Protein AF-A0A8T3CJZ9-F1 (afdb_monomer_lite)

Sequence (155 aa):
MNNESKTMTFCVIVLYAIVSQFGWTEETVVAAAGSTTKVFESVSKPNITAECLRDNITLSCSSSQGSEVTYSWETLPPCGNDSCVHLGQMMEIHPLPPSEPTSYVCAAQNPVSRATSDPVILGVCSILQTPGRGQVPIVCPVTATLCLIGIIIIL

Structure (mmCIF, N/CA/C/O backbone):
data_AF-A0A8T3CJZ9-F1
#
_entry.id   AF-A0A8T3CJZ9-F1
#
loop_
_atom_site.group_PDB
_atom_site.id
_atom_site.type_symbol
_atom_site.label_atom_id
_atom_site.label_alt_id
_atom_site.label_comp_id
_atom_site.label_asym_id
_atom_site.label_entity_id
_atom_site.label_seq_id
_atom_site.pdbx_PDB_ins_code
_atom_site.Cartn_x
_atom_site.Cartn_y
_atom_site.Cartn_z
_atom_site.occupancy
_atom_site.B_iso_or_equiv
_atom_site.auth_seq_id
_atom_site.auth_comp_id
_atom_site.auth_asym_id
_atom_site.auth_atom_id
_atom_site.pdbx_PDB_model_num
ATOM 1 N N . MET A 1 1 ? 7.911 -14.991 55.403 1.00 51.88 1 MET A N 1
ATOM 2 C CA . MET A 1 1 ? 6.968 -14.294 54.496 1.00 51.88 1 MET A CA 1
ATOM 3 C C . MET A 1 1 ? 7.607 -12.984 54.058 1.00 51.88 1 MET A C 1
ATOM 5 O O . MET A 1 1 ? 7.861 -12.130 54.899 1.00 51.88 1 MET A O 1
ATOM 9 N N . ASN A 1 2 ? 7.979 -12.926 52.777 1.00 51.97 2 ASN A N 1
ATOM 10 C CA . ASN A 1 2 ? 8.799 -11.898 52.124 1.00 51.97 2 ASN A CA 1
ATOM 11 C C . ASN A 1 2 ? 8.112 -10.513 52.130 1.00 51.97 2 ASN A C 1
ATOM 13 O O . ASN A 1 2 ? 6.883 -10.433 52.088 1.00 51.97 2 ASN A O 1
ATOM 17 N N . ASN A 1 3 ? 8.903 -9.439 52.173 1.00 57.31 3 ASN A N 1
ATOM 18 C CA . ASN A 1 3 ? 8.450 -8.046 52.137 1.00 57.31 3 ASN A CA 1
ATOM 19 C C . ASN A 1 3 ? 7.556 -7.767 50.910 1.00 57.31 3 ASN A C 1
ATOM 21 O O . ASN A 1 3 ? 6.551 -7.077 51.023 1.00 57.31 3 ASN A O 1
ATOM 25 N N . GLU A 1 4 ? 7.833 -8.416 49.776 1.00 65.88 4 GLU A N 1
ATOM 26 C CA . GLU A 1 4 ? 7.038 -8.300 48.542 1.00 65.88 4 GLU A CA 1
ATOM 27 C C . GLU A 1 4 ? 5.608 -8.851 48.681 1.00 65.88 4 GLU A C 1
ATOM 29 O O . GLU A 1 4 ? 4.655 -8.273 48.159 1.00 65.88 4 GLU A O 1
ATOM 34 N N . SER A 1 5 ? 5.428 -9.930 49.453 1.00 65.88 5 SER A N 1
ATOM 35 C CA . SER A 1 5 ? 4.107 -10.521 49.721 1.00 65.88 5 SER A CA 1
ATOM 36 C C . SER A 1 5 ? 3.257 -9.621 50.623 1.00 65.88 5 SER A C 1
ATOM 38 O O . SER A 1 5 ? 2.042 -9.518 50.434 1.00 65.88 5 SER A O 1
ATOM 40 N N . LYS A 1 6 ? 3.894 -8.912 51.566 1.00 69.69 6 LYS A N 1
ATOM 41 C CA . LYS A 1 6 ? 3.216 -7.909 52.396 1.00 69.69 6 LYS A CA 1
ATOM 42 C C . LYS A 1 6 ? 2.783 -6.713 51.546 1.00 69.69 6 LYS A C 1
ATOM 44 O O . LYS A 1 6 ? 1.621 -6.328 51.619 1.00 69.69 6 LYS A O 1
ATOM 49 N N . THR A 1 7 ? 3.659 -6.197 50.685 1.00 70.88 7 THR A N 1
ATOM 50 C CA . THR A 1 7 ? 3.359 -5.058 49.799 1.00 70.88 7 THR A CA 1
ATOM 51 C C . THR A 1 7 ? 2.208 -5.346 48.832 1.00 70.88 7 THR A C 1
ATOM 53 O O . THR A 1 7 ? 1.299 -4.529 48.704 1.00 70.88 7 THR A O 1
ATOM 56 N N . MET A 1 8 ? 2.188 -6.529 48.209 1.00 72.69 8 MET A N 1
ATOM 57 C CA . MET A 1 8 ? 1.092 -6.952 47.324 1.00 72.69 8 MET A CA 1
ATOM 58 C C . MET A 1 8 ? -0.253 -7.018 48.060 1.00 72.69 8 MET A C 1
ATOM 60 O O . MET A 1 8 ? -1.261 -6.523 47.561 1.00 72.69 8 MET A O 1
ATOM 64 N N . THR A 1 9 ? -0.262 -7.563 49.279 1.00 80.56 9 THR A N 1
ATOM 65 C CA . THR A 1 9 ? -1.483 -7.684 50.093 1.00 80.56 9 THR A CA 1
ATOM 66 C C . THR A 1 9 ? -2.027 -6.313 50.503 1.00 80.56 9 THR A C 1
ATOM 68 O O . THR A 1 9 ? -3.227 -6.067 50.396 1.00 80.56 9 THR A O 1
ATOM 71 N N . PHE A 1 10 ? -1.150 -5.392 50.918 1.00 78.69 10 PHE A N 1
ATOM 72 C CA . PHE A 1 10 ? -1.537 -4.018 51.247 1.00 78.69 10 PHE A CA 1
ATOM 73 C C . PHE A 1 10 ? -2.155 -3.289 50.048 1.00 78.69 10 PHE A C 1
ATOM 75 O O . PHE A 1 10 ? -3.173 -2.619 50.203 1.00 78.69 10 PHE A O 1
ATOM 82 N N . CYS A 1 11 ? -1.585 -3.453 48.853 1.00 78.94 11 CYS A N 1
ATOM 83 C CA . CYS A 1 11 ? -2.078 -2.805 47.638 1.00 78.94 11 CYS A CA 1
ATOM 84 C C . CYS A 1 11 ? -3.506 -3.257 47.285 1.00 78.94 11 CYS A C 1
ATOM 86 O O . CYS A 1 11 ? -4.376 -2.430 47.020 1.00 78.94 11 CYS A O 1
ATOM 88 N N . VAL A 1 12 ? -3.778 -4.563 47.372 1.00 81.94 12 VAL A N 1
ATOM 89 C CA . VAL A 1 12 ? -5.111 -5.132 47.103 1.00 81.94 12 VAL A CA 1
ATOM 90 C C . VAL A 1 12 ? -6.154 -4.622 48.100 1.00 81.94 12 VAL A C 1
ATOM 92 O O . VAL A 1 12 ? -7.254 -4.252 47.695 1.00 81.94 12 VAL A O 1
ATOM 95 N N . IL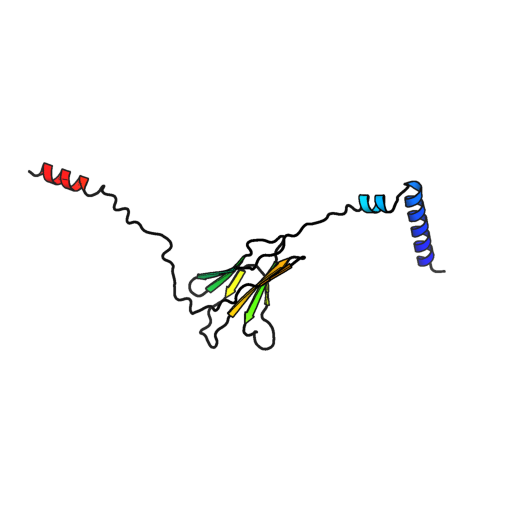E A 1 13 ? -5.812 -4.549 49.392 1.00 84.06 13 ILE A N 1
ATOM 96 C CA . ILE A 1 13 ? -6.723 -4.039 50.430 1.00 84.06 13 ILE A CA 1
ATOM 97 C C . ILE A 1 13 ? -7.058 -2.563 50.185 1.00 84.06 13 ILE A C 1
ATOM 99 O O . ILE A 1 13 ? -8.222 -2.177 50.273 1.00 84.06 13 ILE A O 1
ATOM 103 N N . VAL A 1 14 ? -6.056 -1.742 49.853 1.00 83.19 14 VAL A N 1
ATOM 104 C CA . VAL A 1 14 ? -6.251 -0.313 49.565 1.00 83.19 14 VAL A CA 1
ATOM 105 C C . VAL A 1 14 ? -7.115 -0.120 48.318 1.00 83.19 14 VAL A C 1
ATOM 107 O O . VAL A 1 14 ? -8.051 0.672 48.352 1.00 83.19 14 VAL A O 1
ATOM 110 N N . LEU A 1 15 ? -6.872 -0.878 47.246 1.00 80.62 15 LEU A N 1
ATOM 111 C CA . LEU A 1 15 ? -7.693 -0.831 46.033 1.00 80.62 15 LEU A CA 1
ATOM 112 C C . LEU A 1 15 ? -9.145 -1.244 46.305 1.00 80.62 15 LEU A C 1
ATOM 114 O O . LEU A 1 15 ? -10.062 -0.545 45.884 1.00 80.62 15 LEU A O 1
ATOM 118 N N . TYR A 1 16 ? -9.366 -2.325 47.057 1.00 80.88 16 TYR A N 1
ATOM 119 C CA . TYR A 1 16 ? -10.710 -2.773 47.429 1.00 80.88 16 TYR A CA 1
ATOM 120 C C . TYR A 1 16 ? -11.445 -1.742 48.299 1.00 80.88 16 TYR A C 1
ATOM 122 O O . TYR A 1 16 ? -12.633 -1.481 48.102 1.00 80.88 16 TYR A O 1
ATOM 130 N N . ALA A 1 17 ? -10.737 -1.113 49.241 1.00 81.06 17 ALA A N 1
ATOM 131 C CA . ALA A 1 17 ? -11.277 -0.026 50.047 1.00 81.06 17 ALA A CA 1
ATOM 132 C C . ALA A 1 17 ? -11.664 1.180 49.175 1.00 81.06 17 ALA A C 1
ATOM 134 O O . ALA A 1 17 ? -12.751 1.714 49.338 1.00 81.06 17 ALA A O 1
ATOM 135 N N . ILE A 1 18 ? -10.832 1.575 48.209 1.00 80.50 18 ILE A N 1
ATOM 136 C CA . ILE A 1 18 ? -11.137 2.681 47.286 1.00 80.50 18 ILE A CA 1
ATOM 137 C C . ILE A 1 18 ? -12.370 2.345 46.432 1.00 80.50 18 ILE A C 1
ATOM 139 O O . ILE A 1 18 ? -13.316 3.127 46.387 1.00 80.50 18 ILE A O 1
ATOM 143 N N . VAL A 1 19 ? -12.411 1.155 45.828 1.00 80.06 19 VAL A N 1
ATOM 144 C CA . VAL A 1 19 ? -13.548 0.675 45.021 1.00 80.06 19 VAL A CA 1
ATOM 145 C C . VAL A 1 19 ? -14.849 0.672 45.834 1.00 80.06 19 VAL A C 1
ATOM 147 O O . VAL A 1 19 ? -15.872 1.159 45.359 1.00 80.06 19 VAL A O 1
ATOM 150 N N . SER A 1 20 ? -14.814 0.179 47.076 1.00 76.44 20 SER A N 1
ATOM 151 C CA . SER A 1 20 ? -15.998 0.108 47.945 1.00 76.44 20 SER A CA 1
ATOM 152 C C . SER A 1 20 ? -16.425 1.462 48.526 1.00 76.44 20 SER A C 1
ATOM 154 O O . SER A 1 20 ? -17.622 1.705 48.647 1.00 76.44 20 SER A O 1
ATOM 156 N N . GLN A 1 21 ? -15.486 2.362 48.850 1.00 82.06 21 GLN A N 1
ATOM 157 C CA . GLN A 1 21 ? -15.779 3.718 49.345 1.00 82.06 21 GLN A CA 1
ATOM 158 C C . GLN A 1 21 ? -16.427 4.602 48.275 1.00 82.06 21 GLN A C 1
ATOM 160 O O . GLN A 1 21 ? -17.337 5.368 48.582 1.00 82.06 21 GLN A O 1
ATOM 165 N N . PHE A 1 22 ? -15.973 4.491 47.025 1.00 77.69 22 PHE A N 1
ATOM 166 C CA . PHE A 1 22 ? -16.500 5.274 45.906 1.00 77.69 22 PHE A CA 1
ATOM 167 C C . PHE A 1 22 ? -17.606 4.554 45.121 1.00 77.69 22 PHE A C 1
ATOM 169 O O . PHE A 1 22 ? -18.087 5.089 44.125 1.00 77.69 22 PHE A O 1
ATOM 176 N N . GLY A 1 23 ? -18.024 3.362 45.566 1.00 74.88 23 GLY A N 1
ATOM 177 C CA . GLY A 1 23 ? -19.105 2.596 44.944 1.00 74.88 23 GLY A CA 1
ATOM 178 C C . GLY A 1 23 ? -18.833 2.234 43.483 1.00 74.88 23 GLY A C 1
ATOM 179 O O . GLY A 1 23 ? -19.766 2.200 42.684 1.00 74.88 23 GLY A O 1
ATOM 180 N N . TRP A 1 24 ? -17.567 2.013 43.117 1.00 78.25 24 TRP A N 1
ATOM 181 C CA . TRP A 1 24 ? -17.200 1.681 41.744 1.00 78.25 24 TRP A CA 1
ATOM 182 C C . TRP A 1 24 ? -17.760 0.309 41.372 1.00 78.25 24 TRP A C 1
ATOM 184 O O . TRP A 1 24 ? -17.369 -0.719 41.924 1.00 78.25 24 TRP A O 1
ATOM 194 N N . THR A 1 25 ? -18.677 0.301 40.413 1.00 76.00 25 THR A N 1
ATOM 195 C CA . THR A 1 25 ? -19.135 -0.902 39.719 1.00 76.00 25 THR A CA 1
ATOM 196 C C . THR A 1 25 ? -18.256 -1.161 38.497 1.00 76.00 25 THR A C 1
ATOM 198 O O . THR A 1 25 ? -17.594 -0.244 37.999 1.00 76.00 25 THR A O 1
ATOM 201 N N . GLU A 1 26 ? -18.275 -2.386 37.966 1.00 70.38 26 GLU A N 1
ATOM 202 C CA . GLU A 1 26 ? -17.586 -2.720 36.708 1.00 70.38 26 GLU A CA 1
ATOM 203 C C . GLU A 1 26 ? -17.958 -1.742 35.579 1.00 70.38 26 GLU A C 1
ATOM 205 O O . GLU A 1 26 ? -17.089 -1.289 34.838 1.00 70.38 26 GLU A O 1
ATOM 210 N N . GLU A 1 27 ? -19.221 -1.311 35.519 1.00 67.00 27 GLU A N 1
ATOM 211 C CA . GLU A 1 27 ? -19.710 -0.323 34.551 1.00 67.00 27 GLU A CA 1
ATOM 212 C C . GLU A 1 27 ? -19.044 1.051 34.716 1.00 67.00 27 GLU A C 1
ATOM 214 O O . GLU A 1 27 ? -18.653 1.670 33.728 1.00 67.00 27 GLU A O 1
ATOM 219 N N . THR A 1 28 ? -18.860 1.530 35.952 1.00 62.94 28 THR A N 1
ATOM 220 C CA . THR A 1 28 ? -18.206 2.828 36.216 1.00 62.94 28 THR A CA 1
ATOM 221 C C . THR A 1 28 ? -16.701 2.804 35.953 1.00 62.94 28 THR A C 1
ATOM 223 O O . THR A 1 28 ? -16.147 3.806 35.504 1.00 62.94 28 THR A O 1
ATOM 226 N N . VAL A 1 29 ? -16.045 1.655 36.161 1.00 69.50 29 VAL A N 1
ATOM 227 C CA . VAL A 1 29 ? -14.630 1.453 35.811 1.00 69.50 29 VAL A CA 1
ATOM 228 C C . VAL A 1 29 ? -14.455 1.476 34.291 1.00 69.50 29 VAL A C 1
ATOM 230 O O . VAL A 1 29 ? -13.549 2.137 33.790 1.00 69.50 29 VAL A O 1
ATOM 233 N N . VAL A 1 30 ? -15.357 0.829 33.547 1.00 68.88 30 VAL A N 1
ATOM 234 C CA . VAL A 1 30 ? -15.362 0.845 32.074 1.00 68.88 30 VAL A CA 1
ATOM 235 C C . VAL A 1 30 ? -15.713 2.233 31.524 1.00 68.88 30 VAL A C 1
ATOM 237 O O . VAL A 1 30 ? -15.103 2.679 30.552 1.00 68.88 30 VAL A O 1
ATOM 240 N N . ALA A 1 31 ? -16.640 2.952 32.162 1.00 69.50 31 ALA A N 1
ATOM 241 C CA . ALA A 1 31 ? -16.991 4.322 31.792 1.00 69.50 31 ALA A CA 1
ATOM 242 C C . ALA A 1 31 ? -15.822 5.298 32.013 1.00 69.50 31 ALA A C 1
ATOM 244 O O . ALA A 1 31 ? -15.534 6.116 31.140 1.00 69.50 31 ALA A O 1
ATOM 245 N N . ALA A 1 32 ? -15.105 5.180 33.137 1.00 70.25 32 ALA A N 1
ATOM 246 C CA . ALA A 1 32 ? -13.901 5.966 33.413 1.00 70.25 32 ALA A CA 1
ATOM 247 C C . ALA A 1 32 ? -12.730 5.594 32.488 1.00 70.25 32 ALA A C 1
ATOM 249 O O . ALA A 1 32 ? -11.915 6.451 32.152 1.00 70.25 32 ALA A O 1
ATOM 250 N N . ALA A 1 33 ? -12.668 4.335 32.039 1.00 74.25 33 ALA A N 1
ATOM 251 C CA . ALA A 1 33 ? -11.676 3.864 31.078 1.00 74.25 33 ALA A CA 1
ATOM 252 C C . ALA A 1 33 ? -11.924 4.357 29.641 1.00 74.25 33 ALA A C 1
ATOM 254 O O . ALA A 1 33 ? -11.062 4.142 28.794 1.00 74.25 33 ALA A O 1
ATOM 255 N N . GLY A 1 34 ? -13.055 5.020 29.363 1.00 69.50 34 GLY A N 1
ATOM 256 C CA . GLY A 1 34 ? -13.345 5.648 28.074 1.00 69.50 34 GLY A CA 1
ATOM 257 C C . GLY A 1 34 ? -13.164 4.697 26.887 1.00 69.50 34 GLY A C 1
ATOM 258 O O . GLY A 1 34 ? -12.154 4.745 26.188 1.00 69.50 34 GLY A O 1
ATOM 259 N N . SER A 1 35 ? -14.145 3.835 26.612 1.00 74.12 35 SER A N 1
ATOM 260 C CA . SER A 1 35 ? -14.087 2.953 25.438 1.00 74.12 35 SER A CA 1
ATOM 261 C C . SER A 1 35 ? -14.299 3.753 24.145 1.00 74.12 35 SER A C 1
ATOM 263 O O . SER A 1 35 ? -15.420 4.131 23.809 1.00 74.12 35 SER A O 1
ATOM 265 N N . THR A 1 36 ? -13.216 4.041 23.418 1.00 78.50 36 THR A N 1
ATOM 266 C CA . THR A 1 36 ? -13.293 4.690 22.099 1.00 78.50 36 THR A CA 1
ATOM 267 C C . THR A 1 36 ? -13.366 3.618 21.015 1.00 78.50 36 THR A C 1
ATOM 269 O O . THR A 1 36 ? -12.382 2.923 20.762 1.00 78.50 36 THR A O 1
ATOM 272 N N . THR A 1 37 ? -14.515 3.474 20.354 1.00 81.62 37 THR A N 1
ATOM 273 C CA . THR A 1 37 ? -14.667 2.578 19.200 1.00 81.62 37 THR A CA 1
ATOM 274 C C . THR A 1 37 ? -14.326 3.325 17.909 1.00 81.62 37 THR A C 1
ATOM 276 O O . THR A 1 37 ? -14.974 4.305 17.546 1.00 81.62 37 THR A O 1
ATOM 279 N N . LYS A 1 38 ? -13.277 2.880 17.205 1.00 88.19 38 LYS A N 1
ATOM 280 C CA . LYS A 1 38 ? -12.958 3.356 15.851 1.00 88.19 38 LYS A CA 1
ATOM 281 C C . LYS A 1 38 ? -13.679 2.488 14.823 1.00 88.19 38 LYS A C 1
ATOM 283 O O . LYS A 1 38 ? -13.551 1.266 14.848 1.00 88.19 38 LYS A O 1
ATOM 288 N N . VAL A 1 39 ? -14.415 3.122 13.916 1.00 91.44 39 VAL A N 1
ATOM 289 C CA . VAL A 1 39 ? -15.077 2.452 12.790 1.00 91.44 39 VAL A CA 1
ATOM 290 C C . VAL A 1 39 ? -14.141 2.486 11.584 1.00 91.44 39 VAL A C 1
ATOM 292 O O . VAL A 1 39 ? -13.631 3.550 11.241 1.00 91.44 39 VAL A O 1
ATOM 295 N N . PHE A 1 40 ? -13.925 1.335 10.944 1.00 94.50 40 PHE A N 1
ATOM 296 C CA . PHE A 1 40 ? -13.124 1.219 9.725 1.00 94.50 40 PHE A CA 1
ATOM 297 C C . PHE A 1 40 ? -14.005 0.782 8.560 1.00 94.50 40 PHE A C 1
ATOM 299 O O . PHE A 1 40 ? -14.687 -0.240 8.637 1.00 94.50 40 PHE A O 1
ATOM 306 N N . GLU A 1 41 ? -13.956 1.536 7.469 1.00 95.69 41 GLU A N 1
ATOM 307 C CA . GLU A 1 41 ? -14.542 1.127 6.198 1.00 95.69 41 GLU A CA 1
ATOM 308 C C . GLU A 1 41 ? -13.664 0.065 5.527 1.00 95.69 41 GLU A C 1
ATOM 310 O O . GLU A 1 41 ? -12.432 0.134 5.589 1.00 95.69 41 GLU A O 1
ATOM 315 N N . SER A 1 42 ? -14.286 -0.921 4.880 1.00 96.38 42 SER A N 1
ATOM 316 C CA . SER A 1 42 ? -13.564 -1.942 4.124 1.00 96.38 42 SER A CA 1
ATOM 317 C C . SER A 1 42 ? -12.802 -1.340 2.944 1.00 96.38 42 SER A C 1
ATOM 319 O O . SER A 1 42 ? -13.307 -0.466 2.241 1.00 96.38 42 SER A O 1
ATOM 321 N N . VAL A 1 43 ? -11.607 -1.856 2.688 1.00 97.50 43 VAL A N 1
ATOM 322 C CA . VAL A 1 43 ? -10.739 -1.404 1.605 1.00 97.50 43 VAL A CA 1
ATOM 323 C C . VAL A 1 43 ? -11.260 -1.923 0.265 1.00 97.50 43 VAL A C 1
ATOM 325 O O . VAL A 1 43 ? -11.477 -3.124 0.090 1.00 97.50 43 VAL A O 1
ATOM 328 N N . SER A 1 44 ? -11.452 -1.022 -0.700 1.00 97.50 44 SER A N 1
ATOM 329 C CA . SER A 1 44 ? -11.783 -1.399 -2.083 1.00 97.50 44 SER A CA 1
ATOM 330 C C . SER A 1 44 ? -10.571 -1.984 -2.811 1.00 97.50 44 SER A C 1
ATOM 332 O O . SER A 1 44 ? -9.437 -1.686 -2.450 1.00 97.50 44 SER A O 1
ATOM 334 N N . LYS A 1 45 ? -10.794 -2.718 -3.908 1.00 97.56 45 LYS A N 1
ATOM 335 C CA . LYS A 1 45 ? -9.711 -3.171 -4.794 1.00 97.56 45 LYS A CA 1
ATOM 336 C C . LYS A 1 45 ? -8.811 -1.987 -5.215 1.00 97.56 45 LYS A C 1
ATOM 338 O O . LYS A 1 45 ? -9.340 -1.038 -5.800 1.00 97.56 45 LYS A O 1
ATOM 343 N N . PRO A 1 46 ? -7.495 -2.018 -4.931 1.00 97.00 46 PRO A N 1
ATOM 344 C CA . PRO A 1 46 ? -6.605 -0.926 -5.295 1.00 97.00 46 PRO A C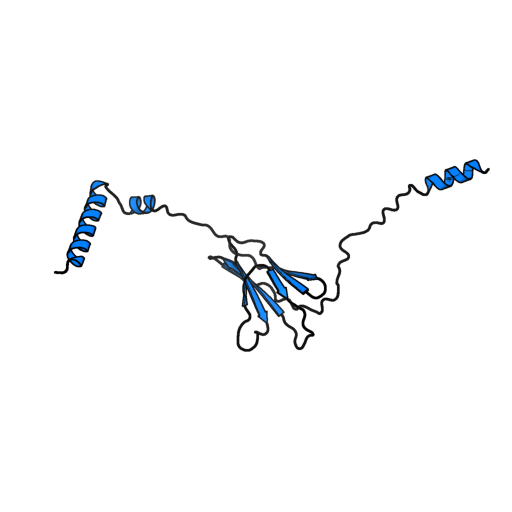A 1
ATOM 345 C C . PRO A 1 46 ? -6.315 -0.901 -6.799 1.00 97.00 46 PRO A C 1
ATOM 347 O O . PRO A 1 46 ? -6.278 -1.941 -7.460 1.00 97.00 46 PRO A O 1
ATOM 350 N N . ASN A 1 47 ? -6.055 0.296 -7.320 1.00 94.69 47 ASN A N 1
ATOM 351 C CA . ASN A 1 47 ? -5.621 0.536 -8.689 1.00 94.69 47 ASN A CA 1
ATOM 352 C C . ASN A 1 47 ? -4.161 1.005 -8.723 1.00 94.69 47 ASN A C 1
ATOM 354 O O . ASN A 1 47 ? -3.756 1.838 -7.906 1.00 94.69 47 ASN A O 1
ATOM 358 N N . ILE A 1 48 ? -3.399 0.500 -9.694 1.00 93.00 48 ILE A N 1
ATOM 359 C CA . ILE A 1 48 ? -2.012 0.906 -9.926 1.00 93.00 48 ILE A CA 1
ATOM 360 C C . ILE A 1 48 ? -1.974 1.960 -11.032 1.00 93.00 48 ILE A C 1
ATOM 362 O O . ILE A 1 48 ? -2.592 1.817 -12.085 1.00 93.00 48 ILE A O 1
ATOM 366 N N . THR A 1 49 ? -1.203 3.011 -10.793 1.00 90.31 49 THR A N 1
ATOM 367 C CA . THR A 1 49 ? -0.849 4.039 -11.774 1.00 90.31 49 THR A CA 1
ATOM 368 C C . THR A 1 49 ? 0.664 4.070 -11.929 1.00 90.31 49 THR A C 1
ATOM 370 O O . THR A 1 49 ? 1.383 3.877 -10.951 1.00 90.31 49 THR A O 1
ATOM 373 N N . ALA A 1 50 ? 1.145 4.261 -13.156 1.00 87.44 50 ALA A N 1
ATOM 374 C CA . ALA A 1 50 ? 2.567 4.290 -13.470 1.00 87.44 50 ALA A CA 1
ATOM 375 C C . ALA A 1 50 ? 2.926 5.633 -14.107 1.00 87.44 50 ALA A C 1
ATOM 377 O O . ALA A 1 50 ? 2.323 6.033 -15.104 1.00 87.44 50 ALA A O 1
ATOM 378 N N . GLU A 1 51 ? 3.920 6.305 -13.542 1.00 86.25 51 GLU A N 1
ATOM 379 C CA . GLU A 1 51 ? 4.493 7.538 -14.064 1.00 86.25 51 GLU A CA 1
ATOM 380 C C . GLU A 1 51 ? 5.907 7.269 -14.566 1.00 86.25 51 GLU A C 1
ATOM 382 O O . GLU A 1 51 ? 6.738 6.686 -13.877 1.00 86.25 51 GLU A O 1
ATOM 387 N N . CYS A 1 52 ? 6.170 7.682 -15.797 1.00 80.88 52 CYS A N 1
ATOM 388 C CA . CYS A 1 52 ? 7.379 7.355 -16.536 1.00 80.88 52 CYS A CA 1
ATOM 389 C C . CYS A 1 52 ? 8.239 8.622 -16.661 1.00 80.88 52 CYS A C 1
ATOM 391 O O . CYS A 1 52 ? 7.898 9.530 -17.424 1.00 80.88 52 CYS A O 1
ATOM 393 N N . LEU A 1 53 ? 9.341 8.708 -15.914 1.00 82.00 53 LEU A N 1
ATOM 394 C CA . LEU A 1 53 ? 10.218 9.876 -15.855 1.00 82.00 53 LEU A CA 1
ATOM 395 C C . LEU A 1 53 ? 11.639 9.529 -16.320 1.00 82.00 53 LEU A C 1
ATOM 397 O O . LEU A 1 53 ? 12.512 9.195 -15.523 1.00 82.00 53 LEU A O 1
ATOM 401 N N . ARG A 1 54 ? 11.882 9.672 -17.630 1.00 75.31 54 ARG A N 1
ATOM 402 C CA . ARG A 1 54 ? 13.141 9.298 -18.308 1.00 75.31 54 ARG A CA 1
ATOM 403 C C . ARG A 1 54 ? 13.530 7.842 -18.032 1.00 75.31 54 ARG A C 1
ATOM 405 O O . ARG A 1 54 ? 12.992 6.951 -18.679 1.00 75.31 54 ARG A O 1
ATOM 412 N N . ASP A 1 55 ? 14.422 7.645 -17.065 1.00 74.94 55 ASP A N 1
ATOM 413 C CA . ASP A 1 55 ? 15.012 6.370 -16.674 1.00 74.94 55 ASP A CA 1
ATOM 414 C C . ASP A 1 55 ? 14.459 5.876 -15.330 1.00 74.94 55 ASP A C 1
ATOM 416 O O . ASP A 1 55 ? 14.968 4.904 -14.796 1.00 74.94 55 ASP A O 1
ATOM 420 N N . ASN A 1 56 ? 13.432 6.523 -14.771 1.00 80.88 56 ASN A N 1
ATOM 421 C CA . ASN A 1 56 ? 12.768 6.097 -13.541 1.00 80.88 56 ASN A CA 1
ATOM 422 C C . ASN A 1 56 ? 11.271 5.919 -13.793 1.00 80.88 56 ASN A C 1
ATOM 424 O O . ASN A 1 56 ? 10.643 6.718 -14.488 1.00 80.88 56 ASN A O 1
ATOM 428 N N . ILE A 1 57 ? 10.691 4.876 -13.211 1.00 85.25 57 ILE A N 1
ATOM 429 C CA . ILE A 1 57 ? 9.254 4.615 -13.227 1.00 85.25 57 ILE A CA 1
ATOM 430 C C . ILE A 1 57 ? 8.754 4.687 -11.790 1.00 85.25 57 ILE A C 1
ATOM 432 O O . ILE A 1 57 ? 9.241 3.960 -10.928 1.00 85.25 57 ILE A O 1
ATOM 436 N N . THR A 1 58 ? 7.762 5.530 -11.533 1.00 89.44 58 THR A N 1
ATOM 437 C CA . THR A 1 58 ? 7.106 5.631 -10.230 1.00 89.44 58 THR A CA 1
ATOM 438 C C . THR A 1 58 ? 5.750 4.952 -10.311 1.00 89.44 58 THR A C 1
ATOM 440 O O . THR A 1 58 ? 4.862 5.389 -11.041 1.00 89.44 58 THR A O 1
ATOM 443 N N . LEU A 1 59 ? 5.581 3.868 -9.561 1.00 90.88 59 LEU A N 1
ATOM 444 C CA . LEU A 1 59 ? 4.288 3.237 -9.351 1.00 90.88 59 LEU A CA 1
ATOM 445 C C . LEU A 1 59 ? 3.597 3.873 -8.152 1.00 90.88 59 LEU A C 1
ATOM 447 O O . LEU A 1 59 ? 4.201 4.058 -7.098 1.00 90.88 59 LEU A O 1
ATOM 451 N N . SER A 1 60 ? 2.312 4.164 -8.296 1.00 93.69 60 SER A N 1
ATOM 452 C CA . SER A 1 60 ? 1.460 4.659 -7.223 1.00 93.69 60 SER A CA 1
ATOM 453 C C . SER A 1 60 ? 0.220 3.788 -7.117 1.00 93.69 60 SER A C 1
ATOM 455 O O . SER A 1 60 ? -0.431 3.474 -8.118 1.00 93.69 60 SER A O 1
ATOM 457 N N . CYS A 1 61 ? -0.088 3.380 -5.892 1.00 95.00 61 CYS A N 1
ATOM 458 C CA . CYS A 1 61 ? -1.235 2.554 -5.570 1.00 95.00 61 CYS A CA 1
ATOM 459 C C . CYS A 1 61 ? -2.285 3.385 -4.844 1.00 95.00 61 CYS A C 1
ATOM 461 O O . CYS A 1 61 ? -1.968 4.139 -3.926 1.00 95.00 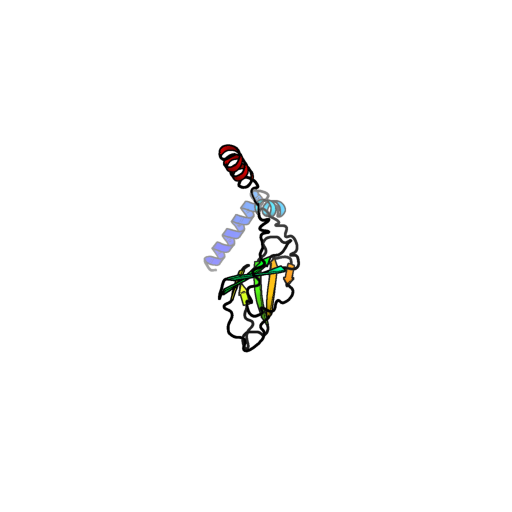61 CYS A O 1
ATOM 463 N N . SER A 1 62 ? -3.547 3.258 -5.242 1.00 95.56 62 SER A N 1
ATOM 464 C CA . SER A 1 62 ? -4.642 3.954 -4.566 1.00 95.56 62 SER A CA 1
ATOM 465 C C . SER A 1 62 ? -5.884 3.085 -4.459 1.00 95.56 62 SER A C 1
ATOM 467 O O . SER A 1 62 ? -6.211 2.325 -5.368 1.00 95.56 62 SER A O 1
ATOM 469 N N . SER A 1 63 ? -6.583 3.211 -3.333 1.00 96.56 63 SER A N 1
ATOM 470 C CA . SER A 1 63 ? -7.900 2.611 -3.109 1.00 96.56 63 SER A CA 1
ATOM 471 C C . SER A 1 63 ? -8.956 3.707 -3.054 1.00 96.56 63 SER A C 1
ATOM 473 O O . SER A 1 63 ? -8.743 4.741 -2.428 1.00 96.56 63 SER A O 1
ATOM 475 N N . SER A 1 64 ? -10.100 3.480 -3.698 1.00 95.00 64 SER A N 1
ATOM 476 C CA . SER A 1 64 ? -11.225 4.429 -3.692 1.00 95.00 64 SER A CA 1
ATOM 477 C C . SER A 1 64 ? -11.952 4.519 -2.345 1.00 95.00 64 SER A C 1
ATOM 479 O O . SER A 1 64 ? -12.545 5.550 -2.044 1.00 95.00 64 SER A O 1
ATOM 481 N N . GLN A 1 65 ? -11.914 3.443 -1.554 1.00 95.50 65 GLN A N 1
ATOM 482 C CA . GLN A 1 65 ? -12.558 3.314 -0.244 1.00 95.50 65 GLN A CA 1
ATOM 483 C C . GLN A 1 65 ? -11.597 2.657 0.749 1.00 95.50 65 GLN A C 1
ATOM 485 O O . GLN A 1 65 ? -10.760 1.833 0.357 1.00 95.50 65 GLN A O 1
ATOM 490 N N . GLY A 1 66 ? -11.760 3.000 2.028 1.00 93.62 66 GLY A N 1
ATOM 491 C CA . GLY A 1 66 ? -11.001 2.435 3.140 1.00 93.62 66 GLY A CA 1
ATOM 492 C C . GLY A 1 66 ? -10.561 3.486 4.160 1.00 93.62 66 GLY A C 1
ATOM 493 O O . GLY A 1 66 ? -10.189 4.607 3.815 1.00 93.62 66 GLY A O 1
ATOM 494 N N . SER A 1 67 ? -10.572 3.107 5.439 1.00 95.06 67 SER A N 1
ATOM 495 C CA . SER A 1 67 ? -10.094 3.949 6.548 1.00 95.06 67 SER A CA 1
ATOM 496 C C . SER A 1 67 ? -8.705 3.513 7.020 1.00 95.06 67 SER A C 1
ATOM 498 O O . SER A 1 67 ? -8.492 2.315 7.203 1.00 95.06 67 SER A O 1
ATOM 500 N N . GLU A 1 68 ? -7.801 4.477 7.248 1.00 94.88 68 GLU A N 1
ATOM 501 C CA . GLU A 1 68 ? -6.413 4.265 7.722 1.00 94.88 68 GLU A CA 1
ATOM 502 C C . GLU A 1 68 ? -5.678 3.152 6.943 1.00 94.88 68 GLU A C 1
ATOM 504 O O . GLU A 1 68 ? -5.165 2.189 7.510 1.00 94.88 68 GLU A O 1
ATOM 509 N N . VAL A 1 69 ? -5.676 3.272 5.614 1.00 96.88 69 VAL A N 1
ATOM 510 C CA . VAL A 1 69 ? -5.155 2.240 4.711 1.00 96.88 69 VAL A CA 1
ATOM 511 C C . VAL A 1 69 ? -3.628 2.281 4.636 1.00 96.88 69 VAL A C 1
ATOM 513 O O . VAL A 1 69 ? -3.035 3.334 4.401 1.00 96.88 69 VAL A O 1
ATOM 516 N N . THR A 1 70 ? -2.996 1.120 4.772 1.00 97.44 70 THR A N 1
ATOM 517 C CA . THR A 1 70 ? -1.578 0.888 4.492 1.00 97.44 70 THR A CA 1
ATOM 518 C C . THR A 1 70 ? -1.409 0.160 3.163 1.00 97.44 70 THR A C 1
ATOM 520 O O . THR A 1 70 ? -2.273 -0.614 2.746 1.00 97.44 70 THR A O 1
ATOM 523 N N . TYR A 1 71 ? -0.290 0.419 2.489 1.00 97.06 71 TYR A N 1
ATOM 524 C CA . TYR A 1 71 ? 0.005 -0.137 1.171 1.00 97.06 71 TYR A CA 1
ATOM 525 C C . TYR A 1 71 ? 1.304 -0.938 1.194 1.00 97.06 71 TYR A C 1
ATOM 527 O O . TYR A 1 71 ? 2.274 -0.547 1.853 1.00 97.06 71 TYR A O 1
ATOM 535 N N . SER A 1 72 ? 1.325 -2.035 0.448 1.00 95.62 72 SER A N 1
ATOM 536 C CA . SER A 1 72 ? 2.523 -2.820 0.172 1.00 95.62 72 SER A CA 1
ATOM 537 C C . SER A 1 72 ? 2.547 -3.282 -1.279 1.00 95.62 72 SER A C 1
ATOM 539 O O . SER A 1 72 ? 1.514 -3.378 -1.937 1.00 95.62 72 SER A O 1
ATOM 541 N N . TRP A 1 73 ? 3.738 -3.575 -1.776 1.00 93.75 73 TRP A N 1
ATOM 542 C CA . TRP A 1 73 ? 3.986 -4.022 -3.137 1.00 93.75 73 TRP A CA 1
ATOM 543 C C . TRP A 1 73 ? 4.671 -5.371 -3.115 1.00 93.75 73 TRP A C 1
ATOM 545 O O . TRP A 1 73 ? 5.569 -5.587 -2.306 1.00 93.75 73 TRP A O 1
ATOM 555 N N . GLU A 1 74 ? 4.268 -6.243 -4.025 1.00 91.25 74 GLU A N 1
ATOM 556 C CA . GLU A 1 74 ? 4.844 -7.561 -4.243 1.00 91.25 74 GLU A CA 1
ATOM 557 C C . GLU A 1 74 ? 5.283 -7.676 -5.707 1.00 91.25 74 GLU A C 1
ATOM 559 O O . GLU A 1 74 ? 4.539 -7.323 -6.629 1.00 91.25 74 GLU A O 1
ATOM 564 N N . THR A 1 75 ? 6.503 -8.169 -5.916 1.00 86.69 75 THR A N 1
ATOM 565 C CA . THR A 1 75 ? 7.077 -8.390 -7.249 1.00 86.69 75 THR A CA 1
ATOM 566 C C . THR A 1 75 ? 6.952 -9.860 -7.652 1.00 86.69 75 THR A C 1
ATOM 568 O O . THR A 1 75 ? 7.251 -10.751 -6.855 1.00 86.69 75 THR A O 1
ATOM 571 N N . LEU A 1 76 ? 6.534 -10.117 -8.893 1.00 85.00 76 LEU A N 1
ATOM 572 C CA . LEU A 1 76 ? 6.361 -11.451 -9.465 1.00 85.00 76 LEU A CA 1
ATOM 573 C C . LEU A 1 76 ? 7.172 -11.592 -10.772 1.00 85.00 76 LEU A C 1
ATOM 575 O O . LEU A 1 76 ? 6.945 -10.805 -11.696 1.00 85.00 76 LEU A O 1
ATOM 579 N N . PRO A 1 77 ? 8.053 -12.603 -10.902 1.00 78.50 77 PRO A N 1
ATOM 580 C CA . PRO A 1 77 ? 8.382 -13.611 -9.890 1.00 78.50 77 PRO A CA 1
ATOM 581 C C . PRO A 1 77 ? 9.096 -13.004 -8.663 1.00 78.50 77 PRO A C 1
ATOM 583 O O . PRO A 1 77 ? 9.667 -11.916 -8.765 1.00 78.50 77 PRO A O 1
ATOM 586 N N . PRO A 1 78 ? 9.049 -13.681 -7.498 1.00 75.19 78 PRO A N 1
ATOM 587 C CA . PRO A 1 78 ? 9.770 -13.246 -6.305 1.00 75.19 78 PRO A CA 1
ATOM 588 C C . PRO A 1 78 ? 11.271 -13.094 -6.586 1.00 75.19 78 PRO A C 1
ATOM 590 O O . PRO A 1 78 ? 11.835 -13.741 -7.471 1.00 75.19 78 PRO A O 1
ATOM 593 N N . CYS A 1 79 ? 11.926 -12.218 -5.827 1.00 73.06 79 CYS A N 1
ATOM 594 C CA . CYS A 1 79 ? 13.342 -11.928 -5.992 1.00 73.06 79 CYS A CA 1
ATOM 595 C C . CYS A 1 79 ? 14.190 -13.080 -5.445 1.00 73.06 79 CYS A C 1
ATOM 597 O O . CYS A 1 79 ? 14.606 -13.083 -4.286 1.00 73.06 79 CYS A O 1
ATOM 599 N N . GLY A 1 80 ? 14.457 -14.073 -6.292 1.00 72.19 80 GLY A N 1
ATOM 600 C CA . GLY A 1 80 ? 15.166 -15.281 -5.885 1.00 72.19 80 GLY A CA 1
ATOM 601 C C . GLY A 1 80 ? 14.283 -16.167 -5.006 1.00 72.19 80 GLY A C 1
ATOM 602 O O . GLY A 1 80 ? 13.182 -16.531 -5.410 1.00 72.19 80 GLY A O 1
ATOM 603 N N . ASN A 1 81 ? 14.772 -16.528 -3.817 1.00 68.06 81 ASN A N 1
ATOM 604 C CA . ASN A 1 81 ? 14.039 -17.389 -2.881 1.00 68.06 81 ASN A CA 1
ATOM 605 C C . ASN A 1 81 ? 13.054 -16.632 -1.974 1.00 68.06 81 ASN A C 1
ATOM 607 O O . ASN A 1 81 ? 12.234 -17.283 -1.329 1.00 68.06 81 ASN A O 1
ATOM 611 N N . ASP A 1 82 ? 13.118 -15.297 -1.938 1.00 64.94 82 ASP A N 1
ATOM 612 C CA . ASP A 1 82 ? 12.323 -14.464 -1.034 1.00 64.94 82 ASP A CA 1
ATOM 613 C C . ASP A 1 82 ? 11.350 -13.555 -1.800 1.00 64.94 82 ASP A C 1
ATOM 615 O O . ASP A 1 82 ? 11.620 -13.077 -2.907 1.00 64.94 82 ASP A O 1
ATOM 619 N N . SER A 1 83 ? 10.198 -13.269 -1.189 1.00 69.88 83 SER A N 1
ATOM 620 C CA . SER A 1 83 ? 9.267 -12.261 -1.697 1.00 69.88 83 SER A CA 1
ATOM 621 C C . SER A 1 83 ? 9.859 -10.860 -1.513 1.00 69.88 83 SER A C 1
ATOM 623 O O . SER A 1 83 ? 10.059 -10.416 -0.381 1.00 69.88 83 SER A O 1
ATOM 625 N N . CYS A 1 84 ? 10.087 -10.136 -2.611 1.00 79.12 84 CYS A N 1
ATOM 626 C CA . CYS A 1 84 ? 10.378 -8.705 -2.559 1.00 79.12 84 CYS A CA 1
ATOM 627 C C . CYS A 1 84 ? 9.109 -7.954 -2.156 1.00 79.12 84 CYS A C 1
ATOM 629 O O . CYS A 1 84 ? 8.224 -7.761 -2.991 1.00 79.12 84 CYS A O 1
ATOM 631 N N . VAL A 1 85 ? 9.028 -7.546 -0.888 1.00 87.06 85 VAL A N 1
ATOM 632 C CA . VAL A 1 85 ? 7.938 -6.708 -0.385 1.00 87.06 85 VAL A CA 1
ATOM 633 C C . VAL A 1 85 ? 8.448 -5.290 -0.167 1.00 87.06 85 VAL A C 1
ATOM 635 O O . VAL A 1 85 ? 9.380 -5.078 0.608 1.00 87.06 85 VAL A O 1
ATOM 638 N N . HIS A 1 86 ? 7.824 -4.314 -0.822 1.00 90.62 86 HIS A N 1
ATOM 639 C CA . HIS A 1 86 ? 8.091 -2.893 -0.594 1.00 90.62 86 HIS A CA 1
ATOM 640 C C . HIS A 1 86 ? 6.906 -2.246 0.127 1.00 90.62 86 HIS A C 1
ATOM 642 O O . HIS A 1 86 ? 5.755 -2.470 -0.238 1.00 90.62 86 HIS A O 1
ATOM 648 N N . LEU A 1 87 ? 7.167 -1.452 1.165 1.00 93.81 87 LEU A N 1
ATOM 649 C CA . LEU A 1 87 ? 6.123 -0.786 1.947 1.00 93.81 87 LEU A CA 1
ATOM 650 C C . LEU A 1 87 ? 5.900 0.641 1.452 1.00 93.81 87 LEU A C 1
ATOM 652 O O . LEU A 1 87 ? 6.847 1.346 1.117 1.00 93.81 87 LEU A O 1
ATOM 656 N N . GLY A 1 88 ? 4.647 1.085 1.480 1.00 94.88 88 GLY A N 1
ATOM 657 C CA . GLY A 1 88 ? 4.268 2.450 1.140 1.00 94.88 88 GLY A CA 1
ATOM 658 C C . GLY A 1 88 ? 3.385 2.542 -0.097 1.00 94.88 88 GLY A C 1
ATOM 659 O O . GLY A 1 88 ? 3.241 1.606 -0.878 1.00 94.88 88 GLY A O 1
ATOM 660 N N . GLN A 1 89 ? 2.760 3.707 -0.254 1.00 95.44 89 GLN A N 1
ATOM 661 C CA . GLN A 1 89 ? 1.809 3.969 -1.335 1.00 95.44 89 GLN A CA 1
ATOM 662 C C . GLN A 1 89 ? 2.488 4.085 -2.707 1.00 95.44 89 GLN A C 1
ATOM 664 O O . GLN A 1 89 ? 1.873 3.777 -3.725 1.00 95.44 89 GLN A O 1
ATOM 669 N N . MET A 1 90 ? 3.745 4.527 -2.728 1.00 93.81 90 MET A N 1
ATOM 670 C CA . MET A 1 90 ? 4.529 4.745 -3.940 1.00 93.81 90 MET A CA 1
ATOM 671 C C . MET A 1 90 ? 5.772 3.854 -3.934 1.00 93.81 90 MET A C 1
ATOM 673 O O . MET A 1 90 ? 6.347 3.602 -2.874 1.00 93.81 90 MET A O 1
ATOM 677 N N . MET A 1 91 ? 6.182 3.395 -5.114 1.00 88.94 91 MET A N 1
ATOM 678 C CA . MET A 1 91 ? 7.386 2.595 -5.325 1.00 88.94 91 MET A CA 1
ATOM 679 C C . MET A 1 91 ? 8.118 3.090 -6.573 1.00 88.94 91 MET A C 1
ATOM 681 O O . MET A 1 91 ? 7.530 3.165 -7.650 1.00 88.94 91 MET A O 1
ATOM 685 N N . GLU A 1 92 ? 9.402 3.410 -6.432 1.00 87.75 92 GLU A N 1
ATOM 686 C CA . GLU A 1 92 ? 10.261 3.790 -7.555 1.00 87.75 92 GLU A CA 1
ATOM 687 C C . GLU A 1 92 ? 11.004 2.572 -8.100 1.00 87.75 92 GLU A C 1
ATOM 689 O O . GLU A 1 92 ? 11.547 1.754 -7.354 1.00 87.75 92 GLU A O 1
ATOM 694 N N . ILE A 1 93 ? 11.032 2.456 -9.422 1.00 83.38 93 ILE A N 1
ATOM 695 C CA . ILE A 1 93 ? 11.659 1.364 -10.151 1.00 83.38 93 ILE A CA 1
ATOM 696 C C . ILE A 1 93 ? 12.592 1.968 -11.189 1.00 83.38 93 ILE A C 1
ATOM 698 O O . ILE A 1 93 ? 12.215 2.848 -11.961 1.00 83.38 93 ILE A O 1
ATOM 702 N N . HIS A 1 94 ? 13.808 1.440 -11.239 1.00 76.50 94 HIS A N 1
ATOM 703 C CA . HIS A 1 94 ? 14.737 1.714 -12.322 1.00 76.50 94 HIS A CA 1
ATOM 704 C C . HIS A 1 94 ? 14.522 0.618 -13.381 1.00 76.50 94 HIS A C 1
ATOM 706 O O . HIS A 1 94 ? 14.650 -0.564 -13.046 1.00 76.50 94 HIS A O 1
ATOM 712 N N . PRO A 1 95 ? 14.148 0.954 -14.628 1.00 65.50 95 PRO A N 1
ATOM 713 C CA . PRO A 1 95 ? 14.021 -0.005 -15.704 1.00 65.50 95 PRO A CA 1
ATOM 714 C C . PRO A 1 95 ? 15.407 -0.574 -16.004 1.00 65.50 95 PRO A C 1
ATOM 716 O O . PRO A 1 95 ? 16.258 0.078 -16.607 1.00 65.50 95 PRO A O 1
ATOM 719 N N . LEU A 1 96 ? 15.647 -1.803 -15.556 1.00 61.75 96 LEU A N 1
ATOM 720 C CA . LEU A 1 96 ? 16.793 -2.580 -16.006 1.00 61.75 96 LEU A CA 1
ATOM 721 C C . LEU A 1 96 ? 16.496 -3.117 -17.417 1.00 61.75 96 LEU A C 1
ATOM 723 O O . LEU A 1 96 ? 15.337 -3.414 -17.724 1.00 61.75 96 LEU A O 1
ATOM 727 N N . PRO A 1 97 ? 17.513 -3.264 -18.287 1.00 57.03 97 PRO A N 1
ATOM 728 C CA . PRO A 1 97 ? 17.336 -3.973 -19.549 1.00 57.03 97 PRO A CA 1
ATOM 729 C C . PRO A 1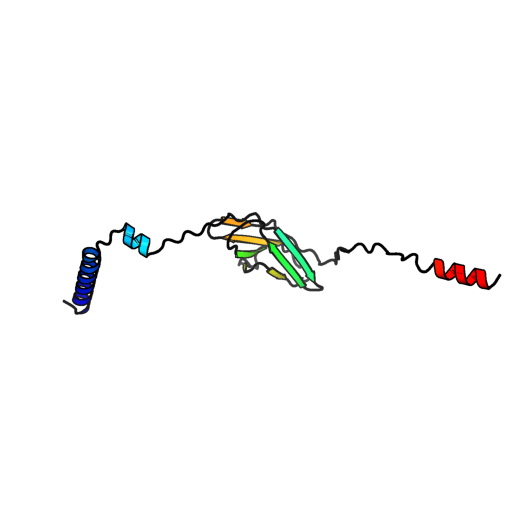 97 ? 16.772 -5.373 -19.248 1.00 57.03 97 PRO A C 1
ATOM 731 O O . PRO A 1 97 ? 17.295 -6.051 -18.359 1.00 57.03 97 PRO A O 1
ATOM 734 N N . PRO A 1 98 ? 15.685 -5.794 -19.916 1.00 53.97 98 PRO A N 1
ATOM 735 C CA . PRO A 1 98 ? 14.925 -6.950 -19.472 1.00 53.97 98 PRO A CA 1
ATOM 736 C C . PRO A 1 98 ? 15.726 -8.223 -19.733 1.00 53.97 98 PRO A C 1
ATOM 738 O O . PRO A 1 98 ? 16.016 -8.553 -20.882 1.00 53.97 98 PRO A O 1
ATOM 741 N N . SER A 1 99 ? 16.057 -8.955 -18.674 1.00 54.22 99 SER A N 1
ATOM 742 C CA . SER A 1 99 ? 16.323 -10.391 -18.779 1.00 54.22 99 SER A CA 1
ATOM 743 C C . SER A 1 99 ? 15.022 -11.194 -18.671 1.00 54.22 99 SER A C 1
ATOM 745 O O . SER A 1 99 ? 14.897 -12.188 -19.369 1.00 54.22 99 SER A O 1
ATOM 747 N N . GLU A 1 100 ? 14.033 -10.738 -17.888 1.00 62.12 100 GLU A N 1
ATOM 748 C CA . GLU A 1 100 ? 12.732 -11.405 -17.700 1.00 62.12 100 GLU A CA 1
ATOM 749 C C . GLU A 1 100 ? 11.593 -10.382 -17.477 1.00 62.12 100 GLU A C 1
ATOM 751 O O . GLU A 1 100 ? 11.841 -9.306 -16.921 1.00 62.12 100 GLU A O 1
ATOM 756 N N . PRO A 1 101 ? 10.345 -10.673 -17.896 1.00 66.31 101 PRO A N 1
ATOM 757 C CA . PRO A 1 101 ? 9.193 -9.816 -17.628 1.00 66.31 101 PRO A CA 1
ATOM 758 C C . PRO A 1 101 ? 8.809 -9.853 -16.141 1.00 66.31 101 PRO A C 1
ATOM 760 O O . PRO A 1 101 ? 8.401 -10.887 -15.614 1.00 66.31 101 PRO A O 1
ATOM 763 N N . THR A 1 102 ? 8.886 -8.698 -15.481 1.00 79.50 102 THR A N 1
ATOM 764 C CA . THR A 1 102 ? 8.517 -8.524 -14.069 1.00 79.50 102 THR A CA 1
ATOM 765 C C . THR A 1 102 ? 7.130 -7.896 -13.952 1.00 79.50 102 THR A C 1
ATOM 767 O O . THR A 1 102 ? 6.838 -6.889 -14.602 1.00 79.50 102 THR A O 1
ATOM 770 N N . SER A 1 103 ? 6.275 -8.472 -13.107 1.00 86.12 103 SER A N 1
ATOM 771 C CA . SER A 1 103 ? 4.959 -7.924 -12.775 1.00 86.12 103 SER A CA 1
ATOM 772 C C . SER A 1 103 ? 4.894 -7.435 -11.331 1.00 86.12 103 SER A C 1
ATOM 774 O O . SER A 1 103 ? 5.548 -7.982 -10.444 1.00 86.12 103 SER A O 1
ATOM 776 N N . TYR A 1 104 ? 4.105 -6.389 -11.108 1.00 88.44 104 TYR A N 1
ATO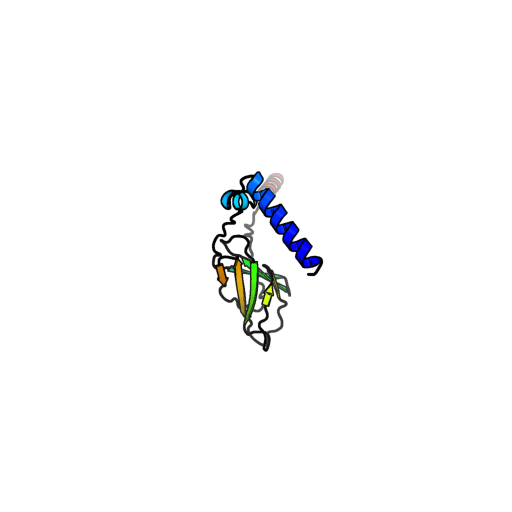M 777 C CA . TYR A 1 104 ? 3.961 -5.722 -9.818 1.00 88.44 104 TYR A CA 1
ATOM 778 C C . TYR A 1 104 ? 2.511 -5.800 -9.358 1.00 88.44 104 TYR A C 1
ATOM 780 O O . TYR A 1 104 ? 1.591 -5.507 -10.126 1.00 88.44 104 TYR A O 1
ATOM 788 N N . VAL A 1 105 ? 2.313 -6.181 -8.100 1.00 92.81 105 VAL A N 1
ATOM 789 C CA . VAL A 1 105 ? 1.006 -6.252 -7.443 1.00 92.81 105 VAL A CA 1
ATOM 790 C C . VAL A 1 105 ? 1.037 -5.348 -6.221 1.00 92.81 105 VAL A C 1
ATOM 792 O O . VAL A 1 105 ? 1.981 -5.397 -5.439 1.00 92.81 105 VAL A O 1
ATOM 795 N N . CYS A 1 106 ? 0.003 -4.531 -6.037 1.00 95.12 106 CYS A N 1
ATOM 796 C CA . CYS A 1 106 ? -0.177 -3.751 -4.819 1.00 95.12 106 CYS A CA 1
ATOM 797 C C . CYS A 1 106 ? -1.224 -4.408 -3.916 1.00 95.12 106 CYS A C 1
ATOM 799 O O . CYS A 1 106 ? -2.282 -4.832 -4.385 1.00 95.12 106 CYS A O 1
ATOM 801 N N . ALA A 1 107 ? -0.969 -4.425 -2.611 1.00 96.12 107 ALA A N 1
ATOM 802 C CA . ALA A 1 107 ? -1.952 -4.715 -1.584 1.00 96.12 107 ALA A CA 1
ATOM 803 C C . ALA A 1 107 ? -2.273 -3.451 -0.779 1.00 96.12 107 ALA A C 1
ATOM 805 O O . ALA A 1 107 ? -1.385 -2.691 -0.400 1.00 96.12 107 ALA A O 1
ATOM 806 N N . ALA A 1 108 ? -3.556 -3.260 -0.493 1.00 97.75 108 ALA A N 1
ATOM 807 C CA . ALA A 1 108 ? -4.073 -2.226 0.385 1.00 97.75 108 ALA A CA 1
ATOM 808 C C . ALA A 1 108 ? -4.765 -2.899 1.578 1.00 97.75 108 ALA A C 1
ATOM 810 O O . ALA A 1 108 ? -5.549 -3.837 1.400 1.00 97.75 108 ALA A O 1
ATOM 811 N N . GLN A 1 109 ? -4.455 -2.459 2.795 1.00 97.12 109 GLN A N 1
ATOM 812 C CA . GLN A 1 109 ? -4.902 -3.120 4.017 1.00 97.12 109 GLN A CA 1
ATOM 813 C C . GLN A 1 109 ? -5.286 -2.125 5.108 1.00 97.12 109 GLN A C 1
ATOM 815 O O . GLN A 1 109 ? -4.672 -1.078 5.266 1.00 97.12 109 GLN A O 1
ATOM 820 N N . ASN A 1 110 ? -6.284 -2.491 5.904 1.00 96.12 110 ASN A N 1
ATOM 821 C CA . ASN A 1 110 ? -6.567 -1.882 7.19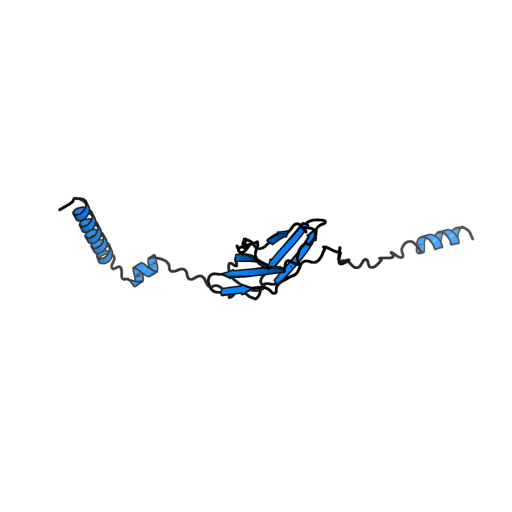5 1.00 96.12 110 ASN A CA 1
ATOM 822 C C . ASN A 1 110 ? -6.894 -2.980 8.233 1.00 96.12 110 ASN A C 1
ATOM 824 O O . ASN A 1 110 ? -6.906 -4.162 7.876 1.00 96.12 110 ASN A O 1
ATOM 828 N N . PRO A 1 111 ? -7.162 -2.647 9.511 1.00 95.56 111 PRO A N 1
ATOM 829 C CA . PRO A 1 111 ? -7.433 -3.650 10.548 1.00 95.56 111 PRO A CA 1
ATOM 830 C C . PRO A 1 111 ? -8.620 -4.586 10.268 1.00 95.56 111 PRO A C 1
ATOM 832 O O . PRO A 1 111 ? -8.735 -5.624 10.914 1.00 95.56 111 PRO A O 1
ATOM 835 N N . VAL A 1 112 ? -9.506 -4.226 9.333 1.00 95.12 112 VAL A N 1
ATOM 836 C CA . VAL A 1 112 ? -10.743 -4.964 9.036 1.00 95.12 112 VAL A CA 1
ATOM 837 C C . VAL A 1 112 ? -10.660 -5.752 7.726 1.00 95.12 112 VAL A C 1
ATOM 839 O O . VAL A 1 112 ? -11.330 -6.771 7.583 1.00 95.12 112 VAL A O 1
ATOM 842 N N . SER A 1 113 ? -9.861 -5.313 6.752 1.00 96.75 113 SER A N 1
ATOM 843 C CA . SER A 1 113 ? -9.873 -5.882 5.400 1.00 96.75 113 SER A CA 1
ATOM 844 C C . SER A 1 113 ? -8.549 -5.700 4.653 1.00 96.75 113 SER A C 1
ATOM 846 O O . SER A 1 113 ? -7.779 -4.781 4.929 1.00 96.75 113 SER A O 1
ATOM 848 N N . ARG A 1 114 ? -8.299 -6.582 3.677 1.00 97.00 114 ARG A N 1
ATOM 849 C CA . ARG A 1 114 ? -7.163 -6.538 2.744 1.00 97.00 114 ARG A CA 1
ATOM 850 C C . ARG A 1 114 ? -7.681 -6.750 1.323 1.00 97.00 114 ARG A C 1
ATOM 852 O O . ARG A 1 114 ? -8.461 -7.672 1.098 1.00 97.00 114 ARG A O 1
ATOM 859 N N . ALA A 1 115 ? -7.201 -5.955 0.374 1.00 97.19 115 ALA A N 1
ATOM 860 C CA . ALA A 1 115 ? -7.490 -6.102 -1.048 1.00 97.19 115 ALA A CA 1
ATOM 861 C C . ALA A 1 115 ? -6.207 -5.983 -1.884 1.00 97.19 115 ALA A C 1
ATOM 863 O O . ALA A 1 115 ? -5.272 -5.286 -1.497 1.00 97.19 115 ALA A O 1
ATOM 864 N N . THR A 1 116 ? -6.161 -6.657 -3.034 1.00 96.38 116 THR A N 1
ATOM 865 C CA . THR A 1 116 ? -5.008 -6.656 -3.951 1.00 96.38 116 THR A CA 1
ATOM 866 C C . THR A 1 116 ? -5.406 -6.168 -5.338 1.00 96.38 116 THR A C 1
ATOM 868 O O . THR A 1 116 ? -6.529 -6.407 -5.787 1.00 96.38 116 THR A O 1
ATOM 871 N N . SER A 1 117 ? -4.493 -5.480 -6.018 1.00 95.62 117 SER A N 1
ATOM 872 C CA . SER A 1 117 ? -4.698 -4.978 -7.375 1.00 95.62 117 SER A CA 1
ATOM 873 C C . SER A 1 117 ? -4.593 -6.100 -8.406 1.00 95.62 117 SER A C 1
ATOM 875 O O . SER A 1 117 ? -4.153 -7.212 -8.106 1.00 95.62 117 SER A O 1
ATOM 877 N N . ASP A 1 118 ? -4.947 -5.786 -9.651 1.00 93.19 118 ASP A N 1
ATOM 878 C CA . ASP A 1 118 ? -4.499 -6.594 -10.785 1.00 93.19 118 ASP A CA 1
ATOM 879 C C . ASP A 1 118 ? -2.979 -6.418 -10.986 1.00 93.19 118 ASP A C 1
ATOM 881 O O . ASP A 1 118 ? -2.450 -5.341 -10.680 1.00 93.19 118 ASP A O 1
ATOM 885 N N . PRO A 1 119 ? -2.260 -7.453 -11.460 1.00 90.06 119 PRO A N 1
ATOM 886 C CA . PRO A 1 119 ? -0.834 -7.354 -11.748 1.00 90.06 119 PRO A CA 1
ATOM 887 C C . PRO A 1 119 ? -0.583 -6.435 -12.947 1.00 90.06 119 PRO A C 1
ATOM 889 O O . PRO A 1 119 ? -1.249 -6.551 -13.977 1.00 90.06 119 PRO A O 1
ATOM 892 N N . VAL A 1 120 ? 0.421 -5.561 -12.843 1.00 86.38 120 VAL A N 1
ATOM 893 C CA . VAL A 1 120 ? 0.886 -4.731 -13.963 1.00 86.38 120 VAL A CA 1
ATOM 894 C C . VAL A 1 120 ? 2.265 -5.185 -14.427 1.00 86.38 120 VAL A C 1
ATOM 896 O O . VAL A 1 120 ? 3.173 -5.352 -13.617 1.00 86.38 120 VAL A O 1
ATOM 899 N N . ILE A 1 121 ? 2.426 -5.382 -15.735 1.00 83.06 121 ILE A N 1
ATOM 900 C CA . ILE A 1 121 ? 3.729 -5.621 -16.364 1.00 83.06 121 ILE A CA 1
ATOM 901 C C . ILE A 1 121 ? 4.211 -4.286 -16.910 1.00 83.06 121 ILE A C 1
ATOM 903 O O . ILE A 1 121 ? 3.546 -3.675 -17.750 1.00 83.06 121 ILE A O 1
ATOM 907 N N . LEU A 1 122 ? 5.365 -3.830 -16.434 1.00 74.88 122 LEU A N 1
ATOM 908 C CA . LEU A 1 122 ? 6.004 -2.647 -16.987 1.00 74.88 122 LEU A CA 1
ATOM 909 C C . LEU A 1 122 ? 6.723 -3.043 -18.277 1.00 74.88 122 LEU A C 1
ATOM 911 O O . LEU A 1 122 ? 7.671 -3.824 -18.262 1.00 74.88 122 LEU A O 1
ATOM 915 N N . GLY A 1 123 ? 6.252 -2.522 -19.409 1.00 65.94 123 GLY A N 1
ATOM 916 C CA . GLY A 1 123 ? 7.033 -2.552 -20.641 1.00 65.94 123 GLY A CA 1
ATOM 917 C C . GLY A 1 123 ? 8.255 -1.638 -20.535 1.00 65.94 123 GLY A C 1
ATOM 918 O O . GLY A 1 123 ? 8.390 -0.868 -19.579 1.00 65.94 123 GLY A O 1
ATOM 919 N N . VAL A 1 124 ? 9.114 -1.661 -21.566 1.00 56.91 124 VAL A N 1
ATOM 920 C CA . VAL A 1 124 ? 10.016 -0.527 -21.823 1.00 56.91 124 VAL A CA 1
ATOM 921 C C . VAL A 1 124 ? 9.165 0.727 -21.694 1.00 56.91 124 VAL A C 1
ATOM 923 O O . VAL A 1 124 ? 8.059 0.761 -22.237 1.00 56.91 124 VAL A O 1
ATOM 926 N N . CYS A 1 125 ? 9.663 1.723 -20.963 1.00 60.94 125 CYS A N 1
ATOM 927 C CA . CYS A 1 125 ? 9.079 3.052 -20.907 1.00 60.94 125 CYS A CA 1
ATOM 928 C C . CYS A 1 125 ? 9.213 3.678 -22.309 1.00 60.94 125 CYS A C 1
ATOM 930 O O . CYS A 1 125 ? 9.981 4.603 -22.553 1.00 60.94 125 CYS A O 1
ATOM 932 N N . SER A 1 126 ? 8.514 3.111 -23.298 1.00 48.09 126 SER A N 1
ATOM 933 C CA . SER A 1 126 ? 8.190 3.790 -24.526 1.00 48.09 126 SER A CA 1
ATOM 934 C C . SER A 1 126 ? 7.365 4.945 -24.031 1.00 48.09 126 SER A C 1
ATOM 936 O O . SER A 1 126 ? 6.269 4.725 -23.522 1.00 48.09 126 SER A O 1
ATOM 938 N N . ILE A 1 127 ? 7.972 6.122 -24.072 1.00 41.16 127 ILE A N 1
ATOM 939 C CA . ILE A 1 127 ? 7.370 7.445 -24.042 1.00 41.16 127 ILE A CA 1
ATOM 940 C C . ILE A 1 127 ? 6.017 7.464 -24.768 1.00 41.16 127 ILE A C 1
ATOM 942 O O . ILE A 1 127 ? 5.844 8.093 -25.802 1.00 41.16 127 ILE A O 1
ATOM 946 N N . LEU A 1 128 ? 4.998 6.855 -24.174 1.00 40.62 128 LEU A N 1
ATOM 947 C CA . LEU A 1 128 ? 3.629 7.288 -24.275 1.00 40.62 128 LEU A CA 1
ATOM 948 C C . LEU A 1 128 ? 3.563 8.474 -23.326 1.00 40.62 128 LEU A C 1
ATOM 950 O O . LEU A 1 128 ? 2.890 8.470 -22.300 1.00 40.62 128 LEU A O 1
ATOM 954 N N . GLN A 1 129 ? 4.301 9.520 -23.710 1.00 34.84 129 GLN A N 1
ATOM 955 C CA . GLN A 1 129 ? 3.787 10.861 -23.597 1.00 34.84 129 GLN A CA 1
ATOM 956 C C . GLN A 1 129 ? 2.398 10.771 -24.216 1.00 34.84 129 GLN A C 1
ATOM 958 O O . GLN A 1 129 ? 2.235 10.881 -25.428 1.00 34.84 129 GLN A O 1
ATOM 963 N N . THR A 1 130 ? 1.375 10.504 -23.410 1.00 33.91 130 THR A N 1
ATOM 964 C CA . THR A 1 130 ? 0.058 10.987 -23.773 1.00 33.91 130 THR A CA 1
ATOM 965 C C . THR A 1 130 ? 0.276 12.473 -24.044 1.00 33.91 130 THR A C 1
ATOM 967 O O . THR A 1 130 ? 0.751 13.165 -23.135 1.00 33.91 130 THR A O 1
ATOM 970 N N . PRO A 1 131 ? 0.007 12.985 -25.259 1.00 39.75 131 PRO A N 1
ATOM 971 C CA . PRO A 1 131 ? -0.027 14.414 -25.510 1.00 39.75 131 PRO A CA 1
ATOM 972 C C . PRO A 1 131 ? -1.274 14.940 -24.791 1.00 39.75 131 PRO A C 1
ATOM 974 O O . PRO A 1 131 ? -2.322 15.201 -25.372 1.00 39.75 131 PRO A O 1
ATOM 977 N N . GLY A 1 132 ? -1.191 14.998 -23.466 1.00 41.81 132 GLY A N 1
ATOM 978 C CA . GLY A 1 132 ? -2.236 15.440 -22.568 1.00 41.81 132 GLY A CA 1
ATOM 979 C C . GLY A 1 132 ? -2.237 16.953 -22.512 1.00 41.81 132 GLY A C 1
ATOM 980 O O . GLY A 1 132 ? -1.892 17.534 -21.492 1.00 41.81 132 GLY A O 1
ATOM 981 N N . ARG A 1 133 ? -2.585 17.582 -23.633 1.00 41.94 133 ARG A N 1
ATOM 982 C CA . ARG A 1 133 ? -3.264 18.878 -23.706 1.00 41.94 133 ARG A CA 1
ATOM 983 C C . ARG A 1 133 ? -3.496 19.168 -25.172 1.00 41.94 133 ARG A C 1
ATOM 985 O O . ARG A 1 133 ? -2.547 19.392 -25.917 1.00 41.94 133 ARG A O 1
ATOM 992 N N . GLY A 1 134 ? -4.765 19.186 -25.567 1.00 50.25 134 GLY A N 1
ATOM 993 C CA . GLY A 1 134 ? -5.168 19.777 -26.827 1.00 50.25 134 GLY A CA 1
ATOM 994 C C . GLY A 1 134 ? -4.594 21.184 -26.915 1.00 50.25 134 GLY A C 1
ATOM 995 O O . GLY A 1 134 ? -5.102 22.115 -26.293 1.00 50.25 134 GLY A O 1
ATOM 996 N N . GLN A 1 135 ? -3.534 21.340 -27.700 1.00 51.53 135 GLN A N 1
ATOM 997 C CA . GLN A 1 135 ? -3.287 22.592 -28.378 1.00 51.53 135 GLN A CA 1
ATOM 998 C C . GLN A 1 135 ? -4.381 22.684 -29.431 1.00 51.53 135 GLN A C 1
ATOM 1000 O O . GLN A 1 135 ? -4.214 22.271 -30.573 1.00 51.53 135 GLN A O 1
ATOM 1005 N N . VAL A 1 136 ? -5.540 23.200 -29.024 1.00 49.97 136 VAL A N 1
ATOM 1006 C CA . VAL A 1 136 ? -6.350 23.946 -29.976 1.00 49.97 136 VAL A CA 1
ATOM 1007 C C . VAL A 1 136 ? -5.408 25.053 -30.444 1.00 49.97 136 VAL A C 1
ATOM 1009 O O . VAL A 1 136 ? -4.953 25.824 -29.591 1.00 49.97 136 VAL A O 1
ATOM 1012 N N . PRO A 1 137 ? -5.011 25.122 -31.726 1.00 45.53 137 PRO A N 1
ATOM 1013 C CA . PRO A 1 137 ? -4.294 26.287 -32.186 1.00 45.53 137 PRO A CA 1
ATOM 1014 C C . PRO A 1 137 ? -5.298 27.426 -32.039 1.00 45.53 137 PRO A C 1
ATOM 1016 O O . PRO A 1 137 ? -6.239 27.544 -32.821 1.00 45.53 137 PRO A O 1
ATOM 1019 N N . ILE A 1 138 ? -5.148 28.237 -30.992 1.00 56.72 138 ILE A N 1
ATOM 1020 C CA . ILE A 1 138 ? -5.766 29.553 -30.957 1.00 56.72 138 ILE A CA 1
ATOM 1021 C C . ILE A 1 138 ? -5.024 30.323 -32.043 1.00 56.72 138 ILE A C 1
ATOM 1023 O O . ILE A 1 138 ? -4.034 31.008 -31.798 1.00 56.72 138 ILE A O 1
ATOM 1027 N N . VAL A 1 139 ? -5.461 30.140 -33.286 1.00 54.22 139 VAL A N 1
ATOM 1028 C CA . VAL A 1 139 ? -5.176 31.076 -34.357 1.00 54.22 139 VAL A CA 1
ATOM 1029 C C . VAL A 1 139 ? -5.926 32.329 -33.940 1.00 54.22 139 VAL A C 1
ATOM 1031 O O . VAL A 1 139 ? -7.116 32.460 -34.199 1.00 54.22 139 VAL A O 1
ATOM 1034 N N . CYS A 1 140 ? -5.262 33.213 -33.196 1.00 51.94 140 CYS A N 1
ATOM 1035 C CA . CYS A 1 140 ? -5.765 34.555 -32.951 1.00 51.94 140 CYS A CA 1
ATOM 1036 C C . CYS A 1 140 ? -5.954 35.218 -34.327 1.00 51.94 140 CYS A C 1
ATOM 1038 O O . CYS A 1 140 ? -4.952 35.490 -34.990 1.00 51.94 140 CYS A O 1
ATOM 1040 N N . PRO A 1 141 ? -7.185 35.533 -34.773 1.00 52.69 141 PRO A N 1
ATOM 1041 C CA . PRO A 1 141 ? -7.434 36.158 -36.076 1.00 52.69 141 PRO A CA 1
ATOM 1042 C C . PRO A 1 141 ? -7.023 37.645 -36.115 1.00 52.69 141 PRO A C 1
ATOM 1044 O O . PRO A 1 141 ? -7.467 38.403 -36.973 1.00 52.69 141 PRO A O 1
ATOM 1047 N N . VAL A 1 142 ? -6.174 38.091 -35.185 1.00 55.09 142 VAL A N 1
ATOM 1048 C CA . VAL A 1 142 ? -5.812 39.504 -34.998 1.00 55.09 142 VAL A CA 1
ATOM 1049 C C . VAL A 1 142 ? -4.723 39.949 -35.987 1.00 55.09 142 VAL A C 1
ATOM 1051 O O . VAL A 1 142 ? -4.531 41.140 -36.200 1.00 55.09 142 VAL A O 1
ATOM 1054 N N . THR A 1 143 ? -4.034 39.021 -36.659 1.00 56.97 143 THR A N 1
ATOM 1055 C CA . THR A 1 143 ? -3.000 39.363 -37.655 1.00 56.97 143 THR A CA 1
ATOM 1056 C C . THR A 1 143 ? -3.551 39.605 -39.064 1.00 56.97 143 THR A C 1
ATOM 1058 O O . THR A 1 143 ? -2.886 40.258 -39.865 1.00 56.97 143 THR A O 1
ATOM 1061 N N . ALA A 1 144 ? -4.776 39.161 -39.374 1.00 54.16 144 ALA A N 1
ATOM 1062 C CA . ALA A 1 144 ? -5.382 39.366 -40.695 1.00 54.16 144 ALA A CA 1
ATOM 1063 C C . ALA A 1 144 ? -5.950 40.785 -40.882 1.00 54.16 144 ALA A C 1
ATOM 1065 O O . ALA A 1 144 ? -5.945 41.317 -41.992 1.00 54.16 144 ALA A O 1
ATOM 1066 N N . THR A 1 145 ? -6.397 41.435 -39.805 1.00 56.78 145 THR A N 1
ATOM 1067 C CA . THR A 1 145 ? -6.984 42.780 -39.884 1.00 56.78 145 THR A CA 1
ATOM 1068 C C . THR A 1 145 ? -5.932 43.874 -40.062 1.00 56.78 145 THR A C 1
ATOM 1070 O O . THR A 1 145 ? -6.210 44.855 -40.744 1.00 56.78 145 THR A O 1
ATOM 1073 N N . LEU A 1 146 ? -4.702 43.698 -39.560 1.00 55.88 146 LEU A N 1
ATOM 1074 C CA . LEU A 1 146 ? -3.627 44.686 -39.744 1.00 55.88 146 LEU A CA 1
ATOM 1075 C C . LEU A 1 146 ? -3.069 44.710 -41.182 1.00 55.88 146 LEU A C 1
ATOM 1077 O O . LEU A 1 146 ? -2.616 45.752 -41.651 1.00 55.88 146 LEU A O 1
ATOM 1081 N N . CYS A 1 147 ? -3.141 43.585 -41.904 1.00 56.22 147 CYS A N 1
ATOM 1082 C CA . CYS A 1 147 ? -2.675 43.489 -43.292 1.00 56.22 147 CYS A CA 1
ATOM 1083 C C . CYS A 1 147 ? -3.598 44.219 -44.286 1.00 56.22 147 CYS A C 1
ATOM 1085 O O . CYS A 1 147 ? -3.114 44.815 -45.244 1.00 56.22 147 CYS A O 1
ATOM 1087 N N . LEU A 1 148 ? -4.916 44.237 -44.047 1.00 56.78 148 LEU A N 1
ATOM 1088 C CA . LEU A 1 148 ? -5.865 44.931 -44.932 1.00 56.78 148 LEU A CA 1
ATOM 1089 C C . LEU A 1 148 ? -5.762 46.460 -44.829 1.00 56.78 148 LEU A C 1
ATOM 1091 O O . LEU A 1 148 ? -5.927 47.151 -45.832 1.00 56.78 148 LEU A O 1
ATOM 1095 N N . ILE A 1 149 ? -5.431 46.994 -43.649 1.00 63.66 149 ILE A N 1
ATOM 1096 C CA . ILE A 1 149 ? -5.292 48.445 -43.448 1.00 63.66 149 ILE A CA 1
ATOM 1097 C C . ILE A 1 149 ? -4.063 48.978 -44.206 1.00 63.66 149 ILE A C 1
ATOM 1099 O O . ILE A 1 149 ? -4.114 50.070 -44.763 1.00 63.66 149 ILE A O 1
ATOM 1103 N N . GLY A 1 150 ? -2.985 48.188 -44.303 1.00 59.56 150 GLY A N 1
ATOM 1104 C CA . GLY A 1 150 ? -1.784 48.562 -45.060 1.00 59.56 150 GLY A CA 1
ATOM 1105 C C . GLY A 1 150 ? -1.990 48.633 -46.578 1.00 59.56 150 GLY A C 1
ATOM 1106 O O . GLY A 1 150 ? -1.367 49.462 -47.232 1.00 59.56 150 GLY A O 1
ATOM 1107 N N . ILE A 1 151 ? -2.887 47.815 -47.142 1.00 63.62 151 ILE A N 1
ATOM 1108 C CA . ILE A 1 151 ? -3.170 47.800 -48.589 1.00 63.62 151 ILE A CA 1
ATOM 1109 C C . ILE A 1 151 ? -4.027 49.008 -49.007 1.00 63.62 151 ILE A C 1
ATOM 1111 O O . ILE A 1 151 ? -3.801 49.566 -50.075 1.00 63.62 151 ILE A O 1
ATOM 1115 N N . ILE A 1 152 ? -4.958 49.462 -48.157 1.00 64.19 152 ILE A N 1
ATOM 1116 C CA . ILE A 1 152 ? -5.828 50.621 -48.449 1.00 64.19 152 ILE A CA 1
ATOM 1117 C C . ILE A 1 152 ? -5.043 51.945 -48.470 1.00 64.19 152 ILE A C 1
ATOM 1119 O O . ILE A 1 152 ? -5.464 52.887 -49.126 1.00 64.19 152 ILE A O 1
ATOM 1123 N N . ILE A 1 153 ? -3.893 52.031 -47.795 1.00 62.66 153 ILE A N 1
ATOM 1124 C CA . ILE A 1 153 ? -3.072 53.256 -47.763 1.00 62.66 153 ILE A CA 1
ATOM 1125 C C . ILE A 1 153 ? -2.202 53.407 -49.034 1.00 62.66 153 ILE A C 1
ATOM 1127 O O . ILE A 1 153 ? -1.691 54.493 -49.295 1.00 62.66 153 ILE A O 1
ATOM 1131 N N . ILE A 1 154 ? -2.029 52.344 -49.833 1.00 64.62 154 ILE A N 1
ATOM 1132 C CA . ILE A 1 154 ? -1.133 52.328 -51.010 1.00 64.62 154 ILE A CA 1
ATOM 1133 C C . ILE A 1 154 ? -1.906 52.420 -52.350 1.00 64.62 154 ILE A C 1
ATOM 1135 O O . ILE A 1 154 ? -1.278 52.567 -53.398 1.00 64.62 154 ILE A O 1
ATOM 1139 N N . LEU A 1 155 ? -3.246 52.376 -52.338 1.00 54.19 155 LEU A N 1
ATOM 1140 C CA . LEU A 1 155 ? -4.098 52.556 -53.527 1.00 54.19 155 LEU A CA 1
ATOM 1141 C C . LEU A 1 155 ? -4.686 53.967 -53.623 1.00 54.19 155 LEU A C 1
ATOM 1143 O O . LEU A 1 155 ? -5.127 54.496 -52.580 1.00 54.19 155 LEU A O 1
#

InterPro domains:
  IPR013783 Immunoglobulin-like fold [G3DSA:2.60.40.10] (41-125)
  IPR015631 CD2/SLAM family receptor [PTHR12080] (38-147)
  IPR036179 Immunoglobulin-like domain superfamily [SSF48726] (41-119)

pLDDT: mean 76.46, std 16.84, range [33.91, 97.75]

Radius of gyration: 33.38 Å; chains: 1; bounding box: 37×71×108 Å

Foldseek 3Di:
DDPVVVVVVVVVVVVVCVCVVVVPDPVNVVVVVDDDDDDKDEWAAKDWDWDDDPQKIKIFIDTPGIDPKWKKKWKPPAPPPDTDIDTDRMDMDGDDDDPDWMWMKMWIDDPPYIHIYDIDTDDPPPPPPVVPDPPPPPPPCVVVVVVVVVVVVVD

Secondary structure (DSSP, 8-state):
--HHHHHHHHHHHHHHHHHHHTT--HHHHHHHT---PPP-PPPPPPEEEEEEETTEEEEEEE-SS-SS-EEEEEEES-BTTB--EEESSEEEE--PPPSS--EEEEEEE-SS-EEEPPPEE-----------S-------THHHHHHHHHHHTT-

Organism: NCBI:txid1534307